Protein AF-A0A2W7QWC0-F1 (afdb_monomer_lite)

Secondary structure (DSSP, 8-state):
----------PPPPHHHHHHHTSHHHHHHS-HHHHHHHHHHHHHHHHHHHHHHHHHHTT-S----SS-HHHHHHHHHHHHHHHHHHHHHHHHHHHHHHT--------------

Foldseek 3Di:
DDDPPPDPPPDLDDLVRLLVCLDPVNLVPDDLVRLVVSLVSLVVQLVVLVVVLVCVVVVVDPPPPDPCNVVSVVSNVSSVVSNVSSVVSNVVVVVVVVPPPPPDPDDDDDDDD

Radius of gyration: 23.41 Å; chains: 1; bounding box: 85×24×66 Å

Sequence (113 aa):
MEHGKTRPANPAPTVSALLHAAQGANLRIATLAELQQLAQMLEVSCEAARVAALRNVMGLGPWRQGAGSADQNCGFARLFSALRRTRAELKRRAVRVSAAPDRGMQRSLSQRI

Structure (mmCIF, N/CA/C/O backbone):
data_AF-A0A2W7QWC0-F1
#
_entry.id   AF-A0A2W7QWC0-F1
#
loop_
_atom_site.group_PDB
_atom_site.id
_atom_site.type_symbol
_atom_site.label_atom_id
_atom_site.label_alt_id
_atom_site.label_comp_id
_atom_site.label_asym_id
_atom_site.label_entity_id
_atom_site.label_seq_id
_atom_site.pdbx_PDB_ins_code
_atom_site.Cartn_x
_atom_site.Cartn_y
_atom_site.Cartn_z
_atom_site.occupancy
_atom_site.B_iso_or_equiv
_atom_site.auth_seq_id
_atom_site.auth_comp_id
_atom_site.auth_asym_id
_atom_site.auth_atom_id
_atom_site.pdbx_PDB_model_num
ATOM 1 N N . MET A 1 1 ? 38.990 11.535 22.363 1.00 53.22 1 MET A N 1
ATOM 2 C CA . MET A 1 1 ? 38.488 11.562 20.974 1.00 53.22 1 MET A CA 1
ATOM 3 C C . MET A 1 1 ? 37.137 10.872 20.984 1.00 53.22 1 MET A C 1
ATOM 5 O O . MET A 1 1 ? 37.040 9.736 21.435 1.00 53.22 1 MET A O 1
ATOM 9 N N . GLU A 1 2 ? 36.100 11.634 20.667 1.00 48.06 2 GLU A N 1
ATOM 10 C CA . GLU A 1 2 ? 34.690 11.308 20.889 1.00 48.06 2 GLU A CA 1
ATOM 11 C C . GLU A 1 2 ? 34.242 10.157 19.974 1.00 48.06 2 GLU A C 1
ATOM 13 O O . GLU A 1 2 ? 34.387 10.234 18.754 1.00 48.06 2 GLU A O 1
ATOM 18 N N . HIS A 1 3 ? 33.684 9.087 20.548 1.00 50.12 3 HIS A N 1
ATOM 19 C CA . HIS A 1 3 ? 33.041 8.021 19.781 1.00 50.12 3 HIS A CA 1
ATOM 20 C C . HIS A 1 3 ? 31.668 8.513 19.310 1.00 50.12 3 HIS A C 1
ATOM 22 O O . HIS A 1 3 ? 30.679 8.450 20.042 1.00 50.12 3 HIS A O 1
ATOM 28 N N . GLY A 1 4 ? 31.620 9.016 18.075 1.00 48.09 4 GLY A N 1
ATOM 29 C CA . GLY A 1 4 ? 30.388 9.354 17.370 1.00 48.09 4 GLY A CA 1
ATOM 30 C C . GLY A 1 4 ? 29.496 8.122 17.225 1.00 48.09 4 GLY A C 1
ATOM 31 O O . GLY A 1 4 ? 29.709 7.272 16.366 1.00 48.09 4 GLY A O 1
ATOM 32 N N . LYS A 1 5 ? 28.495 8.028 18.098 1.00 47.06 5 LYS A N 1
ATOM 33 C CA . LYS A 1 5 ? 27.458 6.996 18.115 1.00 47.06 5 LYS A CA 1
ATOM 34 C C . LYS A 1 5 ? 26.584 7.173 16.867 1.00 47.06 5 LYS A C 1
ATOM 36 O O . LYS A 1 5 ? 25.628 7.947 16.869 1.00 47.06 5 LYS A O 1
ATOM 41 N N . THR A 1 6 ? 26.919 6.487 15.777 1.00 50.59 6 THR A N 1
ATOM 42 C CA . THR A 1 6 ? 26.064 6.399 14.590 1.00 50.59 6 THR A CA 1
ATOM 43 C C . THR A 1 6 ? 24.794 5.641 14.968 1.00 50.59 6 THR A C 1
ATOM 45 O O . THR A 1 6 ? 24.763 4.420 15.094 1.00 50.59 6 THR A O 1
ATOM 48 N N . ARG A 1 7 ? 23.722 6.398 15.216 1.00 52.75 7 ARG A N 1
ATOM 49 C CA . ARG A 1 7 ? 22.357 5.886 15.353 1.00 52.75 7 ARG A CA 1
ATOM 50 C C . ARG A 1 7 ? 22.058 5.026 14.115 1.00 52.75 7 ARG A C 1
ATOM 52 O O . ARG A 1 7 ? 22.153 5.566 13.012 1.00 52.75 7 ARG A O 1
ATOM 59 N N . PRO A 1 8 ? 21.717 3.731 14.247 1.00 47.06 8 PRO A N 1
ATOM 60 C CA . PRO A 1 8 ? 21.352 2.935 13.087 1.00 47.06 8 PRO A CA 1
ATOM 61 C C . PRO A 1 8 ? 20.118 3.580 12.453 1.00 47.06 8 PRO A C 1
ATOM 63 O O . PRO A 1 8 ? 19.056 3.673 13.075 1.00 47.06 8 PRO A O 1
ATOM 66 N N . ALA A 1 9 ? 20.288 4.103 11.238 1.00 52.44 9 ALA A N 1
ATOM 67 C CA . ALA A 1 9 ? 19.182 4.515 10.398 1.00 52.44 9 ALA A CA 1
ATOM 68 C C . ALA A 1 9 ? 18.335 3.264 10.179 1.00 52.44 9 ALA A C 1
ATOM 70 O O . ALA A 1 9 ? 18.794 2.305 9.563 1.00 52.44 9 ALA A O 1
ATOM 71 N N . ASN A 1 10 ? 17.148 3.239 10.780 1.00 51.59 10 ASN A N 1
ATOM 72 C CA . ASN A 1 10 ? 16.224 2.127 10.646 1.00 51.59 10 ASN A CA 1
ATOM 73 C C . ASN A 1 10 ? 15.973 1.940 9.136 1.00 51.59 10 ASN A C 1
ATOM 75 O O . ASN A 1 10 ? 15.477 2.885 8.511 1.00 51.59 10 ASN A O 1
ATOM 79 N N . PRO A 1 11 ? 16.405 0.827 8.514 1.00 58.50 11 PRO A N 1
ATOM 80 C CA . PRO A 1 11 ? 16.336 0.699 7.068 1.00 58.50 11 PRO A CA 1
ATOM 81 C C . PRO A 1 11 ? 14.870 0.749 6.646 1.00 58.50 11 PRO A C 1
ATOM 83 O O . PRO A 1 11 ? 14.020 0.084 7.243 1.00 58.50 11 PRO A O 1
ATOM 86 N N . ALA A 1 12 ? 14.569 1.563 5.632 1.00 62.81 12 ALA A N 1
ATOM 87 C CA . ALA A 1 12 ? 13.227 1.622 5.072 1.00 62.81 12 ALA A CA 1
ATOM 88 C C . ALA A 1 12 ? 12.775 0.195 4.696 1.00 62.81 12 ALA A C 1
ATOM 90 O O . ALA A 1 12 ? 13.566 -0.563 4.120 1.00 62.81 12 ALA A O 1
ATOM 91 N N . PRO A 1 13 ? 11.541 -0.209 5.042 1.00 71.19 13 PRO A N 1
ATOM 92 C CA . PRO A 1 13 ? 11.088 -1.575 4.827 1.00 71.19 13 PRO A CA 1
ATOM 93 C C . PRO A 1 13 ? 11.108 -1.928 3.340 1.00 71.19 13 PRO A C 1
ATOM 95 O O . PRO A 1 13 ? 10.697 -1.145 2.483 1.00 71.19 13 PRO A O 1
ATOM 98 N N . THR A 1 14 ? 11.579 -3.134 3.030 1.00 84.38 14 THR A N 1
ATOM 99 C CA . THR A 1 14 ? 11.641 -3.623 1.650 1.00 84.38 14 THR A CA 1
ATOM 100 C C . THR A 1 14 ? 10.236 -3.822 1.072 1.00 84.38 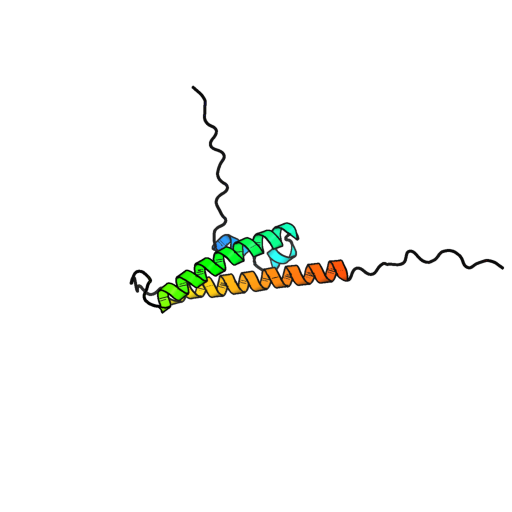14 THR A C 1
ATOM 102 O O . THR A 1 14 ? 9.281 -4.104 1.798 1.00 84.38 14 THR A O 1
ATOM 105 N N . VAL A 1 15 ? 10.098 -3.756 -0.259 1.00 82.44 15 VAL A N 1
ATOM 106 C CA . VAL A 1 15 ? 8.822 -4.028 -0.955 1.00 82.44 15 VAL A CA 1
ATOM 107 C C . VAL A 1 15 ? 8.238 -5.389 -0.555 1.00 82.44 15 VAL A C 1
ATOM 109 O O . VAL A 1 15 ? 7.034 -5.506 -0.340 1.00 82.44 15 VAL A O 1
ATOM 112 N N . SER A 1 16 ? 9.085 -6.408 -0.385 1.00 84.25 16 SER A N 1
ATOM 113 C CA . SER A 1 16 ? 8.660 -7.732 0.086 1.00 84.25 16 SER A CA 1
ATOM 114 C C . SER A 1 16 ? 8.039 -7.675 1.488 1.00 84.25 16 SER A C 1
ATOM 116 O O . SER A 1 16 ? 6.954 -8.220 1.705 1.00 84.25 16 SER A O 1
ATOM 118 N N . ALA A 1 17 ? 8.662 -6.941 2.418 1.00 85.44 17 ALA A N 1
ATOM 119 C CA . ALA A 1 17 ? 8.139 -6.752 3.769 1.00 85.44 17 ALA A CA 1
ATOM 120 C C . ALA A 1 17 ? 6.789 -6.014 3.768 1.00 85.44 17 ALA A C 1
ATOM 122 O O . ALA A 1 17 ? 5.867 -6.419 4.476 1.00 85.44 17 ALA A O 1
ATOM 123 N N . LEU A 1 18 ? 6.629 -4.992 2.920 1.00 86.12 18 LEU A N 1
ATOM 124 C CA . LEU A 1 18 ? 5.362 -4.266 2.765 1.00 86.12 18 LEU A CA 1
ATOM 125 C C . LEU A 1 18 ? 4.244 -5.166 2.220 1.00 86.12 18 LEU A C 1
ATOM 127 O O . LEU A 1 18 ? 3.121 -5.149 2.727 1.00 86.12 18 LEU A O 1
ATOM 131 N N . LEU A 1 19 ? 4.545 -5.989 1.211 1.00 89.69 19 LEU A N 1
ATOM 132 C CA . LEU A 1 19 ? 3.584 -6.942 0.651 1.00 89.69 19 LEU A CA 1
ATOM 133 C C . LEU A 1 19 ? 3.188 -8.023 1.664 1.00 89.69 19 LEU A C 1
ATOM 135 O O . LEU A 1 19 ? 2.021 -8.420 1.698 1.00 89.69 19 LEU A O 1
ATOM 139 N N . HIS A 1 20 ? 4.133 -8.482 2.488 1.00 89.06 20 HIS A N 1
ATOM 140 C CA . HIS A 1 20 ? 3.872 -9.426 3.572 1.00 89.06 20 HIS A CA 1
ATOM 141 C C . HIS A 1 20 ? 2.990 -8.803 4.666 1.00 89.06 20 HIS A C 1
ATOM 143 O O . HIS A 1 20 ? 1.985 -9.394 5.065 1.00 89.06 20 HIS A O 1
ATOM 149 N N . ALA A 1 21 ? 3.291 -7.576 5.098 1.00 86.69 21 ALA A N 1
ATOM 150 C CA . ALA A 1 21 ? 2.476 -6.841 6.069 1.00 86.69 21 ALA A CA 1
ATOM 151 C C . ALA A 1 21 ? 1.040 -6.591 5.563 1.00 86.69 21 ALA A C 1
ATOM 153 O O . ALA A 1 21 ? 0.090 -6.612 6.342 1.00 86.69 21 ALA A O 1
ATOM 154 N N . ALA A 1 22 ? 0.858 -6.440 4.248 1.00 87.69 22 ALA A N 1
ATOM 155 C CA . ALA A 1 22 ? -0.445 -6.251 3.607 1.00 87.69 22 ALA A CA 1
ATOM 156 C C . ALA A 1 22 ? -1.232 -7.551 3.329 1.00 87.69 22 ALA A C 1
ATOM 158 O O . ALA A 1 22 ? -2.213 -7.544 2.568 1.00 87.69 22 ALA A O 1
ATOM 159 N N . GLN A 1 23 ? -0.809 -8.685 3.894 1.00 90.69 23 GLN A N 1
ATOM 160 C CA . GLN A 1 23 ? -1.578 -9.929 3.856 1.00 90.69 23 GLN A CA 1
ATOM 161 C C . GLN A 1 23 ? -2.773 -9.872 4.815 1.00 90.69 23 GLN A C 1
ATOM 163 O O . GLN A 1 23 ? -2.713 -9.273 5.884 1.00 90.69 23 GLN A O 1
ATOM 168 N N . GLY A 1 24 ? -3.871 -10.540 4.448 1.00 82.31 24 GLY A N 1
ATOM 169 C CA . GLY A 1 24 ? -5.147 -10.428 5.164 1.00 82.31 24 GLY A CA 1
ATOM 170 C C . GLY A 1 24 ? -5.097 -10.807 6.649 1.00 82.31 24 GLY A C 1
ATOM 171 O O . GLY A 1 24 ? -5.811 -10.196 7.437 1.00 82.31 24 GLY A O 1
ATOM 172 N N . ALA A 1 25 ? -4.261 -11.771 7.046 1.00 83.19 25 ALA A N 1
ATOM 173 C CA . ALA A 1 25 ? -4.083 -12.134 8.455 1.00 83.19 25 ALA A CA 1
ATOM 174 C C . ALA A 1 25 ? -3.378 -11.016 9.246 1.00 83.19 25 ALA A C 1
ATOM 176 O O . ALA A 1 25 ? -3.873 -10.596 10.288 1.00 83.19 25 ALA A O 1
ATOM 177 N N . ASN A 1 26 ? -2.293 -10.468 8.691 1.00 83.62 26 ASN A N 1
ATOM 178 C CA . ASN A 1 26 ? -1.503 -9.399 9.307 1.00 83.62 26 ASN A CA 1
ATOM 179 C C . ASN A 1 26 ? -2.307 -8.094 9.428 1.00 83.62 26 ASN A C 1
ATOM 181 O O . ASN A 1 26 ? -2.293 -7.444 10.470 1.00 83.62 26 ASN A O 1
ATOM 185 N N . LEU A 1 27 ? -3.107 -7.761 8.410 1.00 87.44 27 LEU A N 1
ATOM 186 C CA . LEU A 1 27 ? -3.985 -6.585 8.429 1.00 87.44 27 LEU A CA 1
ATOM 187 C C . LEU A 1 27 ? -5.049 -6.635 9.538 1.00 87.44 27 LEU A C 1
ATOM 189 O O . LEU A 1 27 ? -5.483 -5.591 10.020 1.00 87.44 27 LEU A O 1
ATOM 193 N N . ARG A 1 28 ? -5.490 -7.830 9.950 1.00 84.75 28 ARG A N 1
ATOM 194 C CA . ARG A 1 28 ? -6.515 -7.991 10.997 1.00 84.75 28 ARG A CA 1
ATOM 195 C C . ARG A 1 28 ? -5.965 -7.778 12.404 1.00 84.75 28 ARG A C 1
ATOM 197 O O . ARG A 1 28 ? -6.715 -7.315 13.255 1.00 84.75 28 ARG A O 1
ATOM 204 N N . ILE A 1 29 ? -4.693 -8.102 12.636 1.00 87.62 29 ILE A N 1
ATOM 205 C CA . ILE A 1 29 ? -4.039 -7.963 13.948 1.00 87.62 29 ILE A CA 1
ATOM 206 C C . ILE A 1 29 ? -3.307 -6.629 14.114 1.00 87.62 29 ILE A C 1
ATOM 208 O O . ILE A 1 29 ? -3.127 -6.184 15.242 1.00 87.62 29 ILE A O 1
ATOM 212 N N . ALA A 1 30 ? -2.930 -5.972 13.012 1.00 87.56 30 ALA A N 1
ATOM 213 C CA . ALA A 1 30 ? -2.280 -4.665 13.044 1.00 87.56 30 ALA A CA 1
ATOM 214 C C . ALA A 1 30 ? -3.151 -3.621 13.757 1.00 87.56 30 ALA A C 1
ATOM 216 O O . ALA A 1 30 ? -4.379 -3.668 13.685 1.00 87.56 30 ALA A O 1
ATOM 217 N N . THR A 1 31 ? -2.543 -2.647 14.416 1.00 90.44 31 THR A N 1
ATOM 218 C CA . THR A 1 31 ? -3.207 -1.485 15.013 1.00 90.44 31 THR A CA 1
ATOM 219 C C . THR A 1 31 ? -3.632 -0.473 13.941 1.00 90.44 31 THR A C 1
ATOM 221 O O . THR A 1 31 ? -3.225 -0.547 12.782 1.00 90.44 31 THR A O 1
ATOM 224 N N . LEU A 1 32 ? -4.476 0.501 14.305 1.00 89.56 32 LEU A N 1
ATOM 225 C CA . LEU A 1 32 ? -4.893 1.551 13.366 1.00 89.56 32 LEU A CA 1
ATOM 226 C C . LEU A 1 32 ? -3.698 2.387 12.873 1.00 89.56 32 LEU A C 1
ATOM 228 O O . LEU A 1 32 ? -3.606 2.662 11.678 1.00 89.56 32 LEU A O 1
ATOM 232 N N . ALA A 1 33 ? -2.78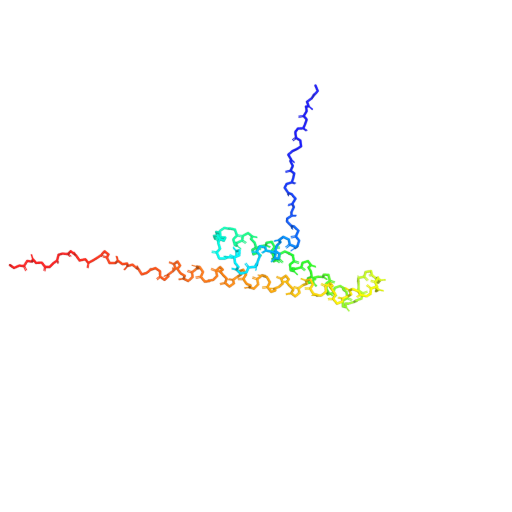4 2.746 13.779 1.00 87.88 33 ALA A N 1
ATOM 233 C CA . ALA A 1 33 ? -1.580 3.508 13.454 1.00 87.88 33 ALA A CA 1
ATOM 234 C C . ALA A 1 33 ? -0.659 2.725 12.503 1.00 87.88 33 ALA A C 1
ATOM 236 O O . ALA A 1 33 ? -0.204 3.267 11.497 1.00 87.88 33 ALA A O 1
ATOM 237 N N . GLU A 1 34 ? -0.467 1.425 12.752 1.00 89.94 34 GLU A N 1
ATOM 238 C CA . GLU A 1 34 ? 0.311 0.546 11.867 1.00 89.94 34 GLU A CA 1
ATOM 239 C C . GLU A 1 34 ? -0.314 0.439 10.473 1.00 89.94 34 GLU A C 1
ATOM 241 O O . GLU A 1 34 ? 0.397 0.486 9.471 1.00 89.94 34 GLU A O 1
ATOM 246 N N . LEU A 1 35 ? -1.645 0.349 10.380 1.00 89.81 35 LEU A N 1
ATOM 247 C CA . LEU A 1 35 ? -2.343 0.328 9.094 1.00 89.81 35 LEU A CA 1
ATOM 248 C C . LEU A 1 35 ? -2.214 1.652 8.328 1.00 89.81 35 LEU A C 1
ATOM 250 O O . LEU A 1 35 ? -2.068 1.628 7.105 1.00 89.81 35 LEU A O 1
ATOM 254 N N . GLN A 1 36 ? -2.260 2.797 9.017 1.00 91.69 36 GLN A N 1
ATOM 255 C CA . GLN A 1 36 ? -2.057 4.115 8.405 1.00 91.69 36 GLN A CA 1
ATOM 256 C C . GLN A 1 36 ? -0.627 4.268 7.880 1.00 91.69 36 GLN A C 1
ATOM 258 O O . GLN A 1 36 ? -0.433 4.663 6.731 1.00 91.69 36 GLN A O 1
ATOM 263 N N . GLN A 1 37 ? 0.366 3.885 8.684 1.00 91.81 37 GLN A N 1
ATOM 264 C CA . GLN A 1 37 ? 1.767 3.903 8.275 1.00 91.81 37 GLN A CA 1
ATOM 265 C C . GLN A 1 37 ? 2.013 2.948 7.097 1.00 91.81 37 GLN A C 1
ATOM 267 O O . GLN A 1 37 ? 2.657 3.320 6.116 1.00 91.81 37 GLN A O 1
ATOM 272 N N . LEU A 1 38 ? 1.453 1.735 7.143 1.00 91.19 38 LEU A N 1
ATOM 273 C CA . LEU A 1 38 ? 1.540 0.764 6.052 1.00 91.19 38 LEU A CA 1
ATOM 274 C C . LEU A 1 38 ? 0.905 1.296 4.762 1.00 91.19 38 LEU A C 1
ATOM 276 O O . LEU A 1 38 ? 1.469 1.104 3.686 1.00 91.19 38 LEU A O 1
ATOM 280 N N . ALA A 1 39 ? -0.239 1.981 4.850 1.00 92.31 39 ALA A N 1
ATOM 281 C CA . ALA A 1 39 ? -0.878 2.602 3.693 1.00 92.31 39 ALA A CA 1
ATOM 282 C C . ALA A 1 39 ? 0.017 3.678 3.059 1.00 92.31 39 ALA A C 1
ATOM 284 O O . ALA A 1 39 ? 0.227 3.631 1.849 1.00 92.31 39 ALA A O 1
ATOM 285 N N . GLN A 1 40 ? 0.611 4.571 3.858 1.00 92.12 40 GLN A N 1
ATOM 286 C CA . GLN A 1 40 ? 1.527 5.605 3.355 1.00 92.12 40 GLN A CA 1
ATOM 287 C C . GLN A 1 40 ? 2.755 4.997 2.661 1.00 92.12 40 GLN A C 1
ATOM 289 O O . GLN A 1 40 ? 3.118 5.401 1.557 1.00 92.12 40 GLN A O 1
ATOM 294 N N . MET A 1 41 ? 3.374 3.974 3.260 1.00 90.19 41 MET A N 1
ATOM 295 C CA . MET A 1 41 ? 4.535 3.303 2.658 1.00 90.19 41 MET A CA 1
ATOM 296 C C . MET A 1 41 ? 4.179 2.579 1.351 1.00 90.19 41 MET A C 1
ATOM 298 O O . MET A 1 41 ? 4.955 2.597 0.390 1.00 90.19 41 MET A O 1
ATOM 302 N N . LEU A 1 42 ? 2.994 1.961 1.288 1.00 90.62 42 LEU A N 1
ATOM 303 C CA . LEU A 1 42 ? 2.483 1.332 0.070 1.00 90.62 42 LEU A CA 1
ATOM 304 C C . LEU A 1 42 ? 2.144 2.359 -1.016 1.00 90.62 42 LEU A C 1
ATOM 306 O O . LEU A 1 42 ? 2.357 2.058 -2.186 1.00 90.62 42 LEU A O 1
ATOM 310 N N . GLU A 1 43 ? 1.657 3.551 -0.665 1.00 92.06 43 GLU A N 1
ATOM 311 C CA . GLU A 1 43 ? 1.389 4.644 -1.613 1.00 92.06 43 GLU A CA 1
ATOM 312 C C . GLU A 1 43 ? 2.670 5.139 -2.279 1.00 92.06 43 GLU A C 1
ATOM 314 O O . GLU A 1 43 ? 2.746 5.157 -3.508 1.00 92.06 43 GLU A O 1
ATOM 319 N N . VAL A 1 44 ? 3.703 5.442 -1.487 1.00 88.44 44 V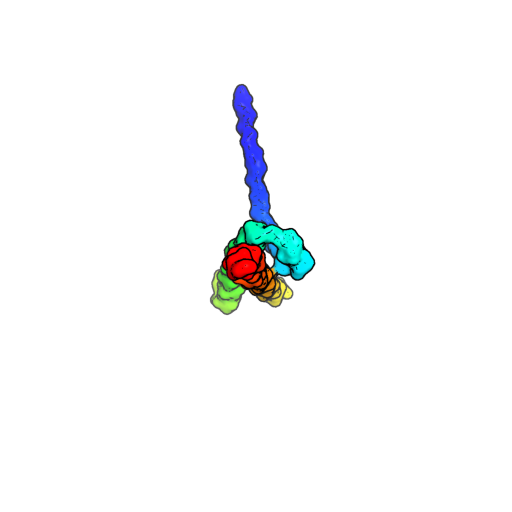AL A N 1
ATOM 320 C CA . VAL A 1 44 ? 5.017 5.856 -2.007 1.00 88.44 44 VAL A CA 1
ATOM 321 C C . VAL A 1 44 ? 5.603 4.776 -2.920 1.00 88.44 44 VAL A C 1
ATOM 323 O O . VAL A 1 44 ? 6.062 5.065 -4.025 1.00 88.44 44 VAL A O 1
ATOM 326 N N . SER A 1 45 ? 5.532 3.511 -2.493 1.00 87.19 45 SER A N 1
ATOM 327 C CA . SER A 1 45 ? 6.039 2.380 -3.280 1.00 87.19 45 SER A CA 1
ATOM 328 C C . SER A 1 45 ? 5.243 2.162 -4.571 1.00 87.19 45 SER A C 1
ATOM 330 O O . SER A 1 45 ? 5.828 1.867 -5.613 1.00 87.19 45 SER A O 1
ATOM 332 N N . CYS A 1 46 ? 3.914 2.319 -4.527 1.00 89.12 46 CYS A N 1
ATOM 333 C CA . CYS A 1 46 ? 3.053 2.248 -5.708 1.00 89.12 46 CYS A CA 1
ATOM 334 C C . CYS A 1 46 ? 3.396 3.342 -6.713 1.00 89.12 46 CYS A C 1
ATOM 336 O O . CYS A 1 46 ? 3.467 3.051 -7.902 1.00 89.12 46 CYS A O 1
ATOM 338 N N . GLU A 1 47 ? 3.604 4.578 -6.257 1.00 87.62 47 GLU A N 1
ATOM 339 C CA . GLU A 1 47 ? 3.920 5.697 -7.142 1.00 87.62 47 GLU A CA 1
ATOM 340 C C . GLU A 1 47 ? 5.277 5.496 -7.822 1.00 87.62 47 GLU A C 1
ATOM 342 O O . GLU A 1 47 ? 5.380 5.614 -9.042 1.00 87.62 47 GLU A O 1
ATOM 347 N N . ALA A 1 48 ? 6.296 5.076 -7.066 1.00 84.75 48 ALA A N 1
ATOM 348 C CA . ALA A 1 48 ? 7.604 4.742 -7.626 1.00 84.75 48 ALA A CA 1
ATOM 349 C C . ALA A 1 48 ? 7.509 3.621 -8.679 1.00 84.75 48 ALA A C 1
ATOM 351 O O . ALA A 1 48 ? 8.065 3.741 -9.773 1.00 84.75 48 ALA A O 1
ATOM 352 N N . ALA A 1 49 ? 6.753 2.557 -8.385 1.00 85.25 49 ALA A N 1
ATOM 353 C CA . ALA A 1 49 ? 6.530 1.457 -9.320 1.00 85.25 49 ALA A CA 1
ATOM 354 C C . ALA A 1 49 ? 5.711 1.887 -10.552 1.00 85.25 49 ALA A C 1
ATOM 356 O O . ALA A 1 49 ? 5.999 1.439 -11.661 1.00 85.25 49 ALA A O 1
ATOM 357 N N . ARG A 1 50 ? 4.736 2.792 -10.390 1.00 84.81 50 ARG A N 1
ATOM 358 C CA . ARG A 1 50 ? 3.952 3.373 -11.491 1.00 84.81 50 ARG A CA 1
ATOM 359 C C . ARG A 1 50 ? 4.840 4.175 -12.431 1.00 84.81 50 ARG A C 1
ATOM 361 O O . ARG A 1 50 ? 4.787 3.968 -13.639 1.00 84.81 50 ARG A O 1
ATOM 368 N N . VAL A 1 51 ? 5.667 5.067 -11.887 1.00 84.69 51 VAL A N 1
ATOM 369 C CA . VAL A 1 51 ? 6.608 5.877 -12.672 1.00 84.69 51 VAL A CA 1
ATOM 370 C C . VAL A 1 51 ? 7.593 4.978 -13.417 1.00 84.69 51 VAL A C 1
ATOM 372 O O . VAL A 1 51 ? 7.823 5.191 -14.604 1.00 84.69 51 VAL A O 1
ATOM 375 N N . ALA A 1 52 ? 8.133 3.944 -12.766 1.00 80.44 52 ALA A N 1
ATOM 376 C CA . ALA A 1 52 ? 9.015 2.976 -13.418 1.00 80.44 52 ALA A CA 1
ATOM 377 C C . ALA A 1 52 ? 8.313 2.235 -14.571 1.00 80.44 52 ALA A C 1
ATOM 379 O O . ALA A 1 52 ? 8.853 2.169 -15.676 1.00 80.44 52 ALA A O 1
ATOM 380 N N . ALA A 1 53 ? 7.085 1.752 -14.351 1.00 78.88 53 ALA A N 1
ATOM 381 C CA . ALA A 1 53 ? 6.289 1.090 -15.383 1.00 78.88 53 ALA A CA 1
ATOM 382 C C . ALA A 1 53 ? 6.001 2.023 -16.572 1.00 78.88 53 ALA A C 1
ATOM 384 O O . ALA A 1 53 ? 6.200 1.636 -17.721 1.00 78.88 53 ALA A O 1
ATOM 385 N N . LEU A 1 54 ? 5.613 3.277 -16.313 1.00 81.69 54 LEU A N 1
ATOM 386 C CA . LEU A 1 54 ? 5.372 4.276 -17.359 1.00 81.69 54 LEU A CA 1
ATOM 387 C C . LEU A 1 54 ? 6.644 4.608 -18.147 1.00 81.69 54 LEU A C 1
ATOM 389 O O . LEU A 1 54 ? 6.598 4.688 -19.372 1.00 81.69 54 LEU A O 1
ATOM 393 N N . ARG A 1 55 ? 7.793 4.758 -17.476 1.00 77.88 55 ARG A N 1
ATOM 394 C CA . ARG A 1 55 ? 9.085 4.988 -18.147 1.00 77.88 55 ARG A CA 1
ATOM 395 C C . ARG A 1 55 ? 9.464 3.827 -19.062 1.00 77.88 55 ARG A C 1
ATOM 397 O O . ARG A 1 55 ? 9.977 4.073 -20.150 1.00 77.88 55 ARG A O 1
ATOM 404 N N . ASN A 1 56 ? 9.175 2.593 -18.650 1.00 74.25 56 ASN A N 1
ATOM 405 C CA . ASN A 1 56 ? 9.395 1.405 -19.472 1.00 74.25 56 ASN A CA 1
ATOM 406 C C . ASN A 1 56 ? 8.468 1.384 -20.698 1.00 74.25 56 ASN A C 1
ATOM 408 O O . ASN A 1 56 ? 8.942 1.137 -21.803 1.00 74.25 56 ASN A O 1
ATOM 412 N N . VAL A 1 57 ? 7.177 1.698 -20.529 1.00 75.56 57 VAL A N 1
ATOM 413 C CA . VAL A 1 57 ? 6.203 1.764 -21.638 1.00 75.56 57 VAL A CA 1
ATOM 414 C C . VAL A 1 57 ? 6.561 2.859 -22.645 1.00 75.56 57 VAL A C 1
ATOM 416 O O . VAL A 1 57 ? 6.467 2.638 -23.847 1.00 75.56 57 VAL A O 1
ATOM 419 N N . MET A 1 58 ? 7.018 4.022 -22.175 1.00 81.12 58 MET A N 1
ATOM 420 C CA . MET A 1 58 ? 7.442 5.130 -23.040 1.00 81.12 58 MET A CA 1
ATOM 421 C C . MET A 1 58 ? 8.821 4.911 -23.688 1.00 81.12 58 MET A C 1
ATOM 423 O O . MET A 1 58 ? 9.301 5.790 -24.397 1.00 81.12 58 MET A O 1
ATOM 427 N N . GLY A 1 59 ? 9.497 3.785 -23.428 1.00 67.94 59 GLY A N 1
ATOM 428 C CA . GLY A 1 59 ? 10.842 3.518 -23.952 1.00 67.94 59 GLY A CA 1
ATOM 429 C C . GLY A 1 59 ? 11.934 4.445 -23.397 1.00 67.94 59 GLY A C 1
ATOM 430 O O . GLY A 1 59 ? 13.038 4.468 -23.933 1.00 67.94 59 GLY A O 1
ATOM 431 N N . LEU A 1 60 ? 11.638 5.188 -22.322 1.00 65.88 60 LEU A N 1
ATOM 432 C CA . LEU A 1 60 ? 12.534 6.133 -21.635 1.00 65.88 60 LEU A CA 1
ATOM 433 C C . LEU A 1 60 ? 13.319 5.476 -20.482 1.00 65.88 60 LEU A C 1
ATOM 435 O O . LEU A 1 60 ? 14.027 6.151 -19.727 1.00 65.88 60 LEU A O 1
ATOM 439 N N . GLY A 1 61 ? 13.141 4.169 -20.286 1.00 61.62 61 GLY A N 1
ATOM 440 C CA . GLY A 1 61 ? 13.934 3.351 -19.374 1.00 61.62 61 GLY A CA 1
ATOM 441 C C . GLY A 1 61 ? 15.199 2.822 -20.061 1.00 61.62 61 GLY A C 1
ATOM 442 O O . GLY A 1 61 ? 15.205 2.662 -21.282 1.00 61.62 61 GLY A O 1
ATOM 443 N N . PRO A 1 62 ? 16.280 2.529 -19.315 1.00 55.88 62 PRO A N 1
ATOM 444 C CA . PRO A 1 62 ? 17.439 1.857 -19.889 1.00 55.88 62 PRO A CA 1
ATOM 445 C C . PRO A 1 62 ? 16.978 0.535 -20.513 1.00 55.88 62 PRO A C 1
ATOM 447 O O . PRO A 1 62 ? 16.464 -0.339 -19.816 1.00 55.88 62 PRO A O 1
ATOM 450 N N . TRP A 1 63 ? 17.139 0.408 -21.832 1.00 52.00 63 TRP A N 1
ATOM 451 C CA . TRP A 1 63 ? 16.824 -0.787 -22.613 1.00 52.00 63 TRP A CA 1
ATOM 452 C C . TRP A 1 63 ? 17.724 -1.957 -22.181 1.00 52.00 63 TRP A C 1
ATOM 454 O O . TRP A 1 63 ? 18.676 -2.327 -22.859 1.00 52.00 63 TRP A O 1
ATOM 464 N N . ARG A 1 64 ? 17.439 -2.571 -21.033 1.00 52.28 64 ARG A N 1
ATOM 465 C CA . ARG A 1 64 ? 17.848 -3.945 -20.735 1.00 52.28 64 ARG A CA 1
ATOM 466 C C . ARG A 1 64 ? 16.599 -4.807 -20.781 1.00 52.28 64 ARG A C 1
ATOM 468 O O . ARG A 1 64 ? 16.049 -5.211 -19.761 1.00 52.28 64 ARG A O 1
ATOM 475 N N . GLN A 1 65 ? 16.138 -5.057 -22.004 1.00 53.66 65 GLN A N 1
ATOM 476 C CA . GLN A 1 65 ? 15.237 -6.166 -22.275 1.00 53.66 65 GLN A CA 1
ATOM 477 C C . GLN A 1 65 ? 16.001 -7.471 -22.037 1.00 53.66 65 GLN A C 1
ATOM 479 O O . GLN A 1 65 ? 16.694 -7.977 -22.911 1.00 53.66 65 GLN A O 1
ATOM 484 N N . GLY A 1 66 ? 15.892 -8.001 -20.825 1.00 44.12 66 GLY A N 1
ATOM 485 C CA . GLY A 1 66 ? 16.171 -9.399 -20.533 1.00 44.12 66 GLY A CA 1
ATOM 486 C C . GLY A 1 66 ? 14.973 -9.950 -19.783 1.00 44.12 66 GLY A C 1
ATOM 487 O O . GLY A 1 66 ? 14.840 -9.632 -18.612 1.00 44.12 66 GLY A O 1
ATOM 488 N N . ALA A 1 67 ? 14.082 -10.667 -20.481 1.00 40.31 67 ALA A N 1
ATOM 489 C CA . ALA A 1 67 ? 13.028 -11.586 -20.005 1.00 40.31 67 ALA A CA 1
ATOM 490 C C . ALA A 1 67 ? 12.143 -11.231 -18.771 1.00 40.31 67 ALA A C 1
ATOM 492 O O . ALA A 1 67 ? 11.272 -12.015 -18.415 1.00 40.31 67 ALA A O 1
ATOM 493 N N . GLY A 1 68 ? 12.288 -10.062 -18.139 1.00 47.00 68 GLY A N 1
ATOM 494 C CA . GLY A 1 68 ? 11.697 -9.710 -16.839 1.00 47.00 68 GLY A CA 1
ATOM 495 C C . GLY A 1 68 ? 10.803 -8.466 -16.857 1.00 47.00 68 GLY A C 1
ATOM 496 O O . GLY A 1 68 ? 10.455 -7.941 -15.802 1.00 47.00 68 GLY A O 1
ATOM 497 N N . SER A 1 69 ? 10.422 -7.964 -18.038 1.00 47.81 69 SER A N 1
ATOM 498 C CA . SER A 1 69 ? 9.506 -6.813 -18.169 1.00 47.81 69 SER A CA 1
ATOM 499 C C . SER A 1 69 ? 8.111 -7.116 -17.594 1.00 47.81 69 SER A C 1
ATOM 501 O O . SER A 1 69 ? 7.504 -6.273 -16.931 1.00 47.81 69 SER A O 1
ATOM 503 N N . ALA A 1 70 ? 7.639 -8.361 -17.741 1.00 46.84 70 ALA A N 1
ATOM 504 C CA . ALA A 1 70 ? 6.414 -8.822 -17.089 1.00 46.84 70 ALA A CA 1
ATOM 505 C C . ALA A 1 70 ? 6.539 -8.814 -15.552 1.00 46.84 70 ALA A C 1
ATOM 507 O O . ALA A 1 70 ? 5.600 -8.419 -14.866 1.00 46.84 70 ALA A O 1
ATOM 508 N N . ASP A 1 71 ? 7.709 -9.163 -15.010 1.00 49.50 71 ASP A N 1
ATOM 509 C CA . ASP A 1 71 ? 7.946 -9.270 -13.564 1.00 49.50 71 ASP A CA 1
ATOM 510 C C . ASP A 1 71 ? 7.986 -7.892 -12.870 1.00 49.50 71 ASP A C 1
ATOM 512 O O . ASP A 1 71 ? 7.475 -7.704 -11.763 1.00 49.50 71 ASP A O 1
ATOM 516 N N . GLN A 1 72 ? 8.485 -6.863 -13.563 1.00 50.88 72 GLN A N 1
ATOM 517 C CA . GLN A 1 72 ? 8.456 -5.484 -13.056 1.00 50.88 72 GLN A CA 1
ATOM 518 C C . GLN A 1 72 ? 7.029 -4.914 -12.988 1.00 50.88 72 GLN A C 1
ATOM 520 O O . GLN A 1 72 ? 6.666 -4.260 -12.006 1.00 50.88 72 GLN A O 1
ATOM 525 N N . ASN A 1 73 ? 6.183 -5.220 -13.978 1.00 53.41 73 ASN A N 1
ATOM 526 C CA . ASN A 1 73 ? 4.768 -4.835 -13.962 1.00 53.41 73 ASN A CA 1
ATOM 527 C C . ASN A 1 73 ? 3.960 -5.639 -12.925 1.00 53.41 73 ASN A C 1
ATOM 529 O O . ASN A 1 73 ? 3.060 -5.087 -12.281 1.00 53.41 73 ASN A O 1
ATOM 533 N N . CYS A 1 74 ? 4.330 -6.903 -12.679 1.00 57.66 74 CYS A N 1
ATOM 534 C CA . CYS A 1 74 ? 3.823 -7.682 -11.546 1.00 57.66 74 CYS A CA 1
ATOM 535 C C . CYS A 1 74 ? 4.101 -6.976 -10.207 1.00 57.66 74 CYS A C 1
ATOM 537 O O . CYS A 1 74 ? 3.261 -7.023 -9.305 1.00 57.66 74 CYS A O 1
ATOM 539 N N . GLY A 1 75 ? 5.226 -6.264 -10.083 1.00 77.19 75 GLY A N 1
ATOM 540 C CA . GLY A 1 75 ? 5.557 -5.442 -8.916 1.00 77.19 75 GLY A CA 1
ATOM 541 C C . GLY A 1 75 ? 4.515 -4.357 -8.624 1.00 77.19 75 GLY A C 1
ATOM 542 O O . GLY A 1 75 ? 3.992 -4.292 -7.508 1.00 77.19 75 GLY A O 1
ATOM 543 N N . PHE A 1 76 ? 4.144 -3.554 -9.630 1.00 84.25 76 PHE A N 1
ATOM 544 C CA . PHE A 1 76 ? 3.130 -2.503 -9.473 1.00 84.25 76 PHE A CA 1
ATOM 545 C C . PHE A 1 76 ? 1.747 -3.078 -9.137 1.00 84.25 76 PHE A C 1
ATOM 547 O O . PHE A 1 76 ? 1.115 -2.645 -8.173 1.00 84.25 76 PHE A O 1
ATOM 554 N N . ALA A 1 77 ? 1.285 -4.095 -9.873 1.00 86.25 77 ALA A N 1
ATOM 555 C CA . ALA A 1 77 ? -0.033 -4.692 -9.644 1.00 86.25 77 ALA A CA 1
ATOM 556 C C . ALA A 1 77 ? -0.168 -5.300 -8.232 1.00 86.25 77 ALA A C 1
ATOM 558 O O . ALA A 1 77 ? -1.215 -5.171 -7.581 1.00 86.25 77 ALA A O 1
ATOM 559 N N . ARG A 1 78 ? 0.902 -5.928 -7.723 1.00 88.25 78 ARG A N 1
ATOM 560 C CA . ARG A 1 78 ? 0.952 -6.484 -6.360 1.00 88.25 78 ARG A CA 1
ATOM 561 C C . ARG A 1 78 ? 0.926 -5.390 -5.297 1.00 88.25 78 ARG A C 1
ATOM 563 O O . ARG A 1 78 ? 0.170 -5.520 -4.333 1.00 88.25 78 ARG A O 1
ATOM 570 N N . LEU A 1 79 ? 1.692 -4.315 -5.487 1.00 89.62 79 LEU A N 1
ATOM 571 C CA . LEU A 1 79 ? 1.700 -3.151 -4.597 1.00 89.62 79 LEU A CA 1
ATOM 572 C C . LEU A 1 79 ? 0.332 -2.459 -4.560 1.00 89.62 79 LEU A C 1
ATOM 574 O O . LEU A 1 79 ? -0.202 -2.209 -3.480 1.00 89.62 79 LEU A O 1
ATOM 578 N N . PHE A 1 80 ? -0.290 -2.248 -5.720 1.00 90.50 80 PHE A N 1
ATOM 579 C CA . PHE A 1 80 ? -1.619 -1.647 -5.810 1.00 90.50 80 PHE A CA 1
ATOM 580 C C . PHE A 1 80 ? -2.685 -2.509 -5.118 1.00 90.50 80 PHE A C 1
ATOM 582 O O . PHE A 1 80 ? -3.517 -2.012 -4.355 1.00 90.50 80 PHE A O 1
ATOM 589 N N . SER A 1 81 ? -2.629 -3.828 -5.318 1.00 92.12 81 SER A N 1
ATOM 590 C CA . SER A 1 81 ? -3.524 -4.776 -4.645 1.00 92.12 81 SER A CA 1
ATOM 591 C C . SER A 1 81 ? -3.331 -4.778 -3.126 1.00 92.12 81 SER A C 1
ATOM 593 O O . SER A 1 81 ? -4.313 -4.828 -2.381 1.00 92.12 81 SER A O 1
ATOM 595 N N . ALA A 1 82 ? -2.082 -4.700 -2.655 1.00 92.88 82 ALA A N 1
ATOM 596 C CA . ALA A 1 82 ? -1.750 -4.556 -1.242 1.00 92.88 82 ALA A CA 1
ATOM 597 C C . ALA A 1 82 ? -2.329 -3.259 -0.660 1.00 92.88 82 ALA A C 1
ATOM 599 O O . ALA A 1 82 ? -3.060 -3.320 0.329 1.00 92.88 82 ALA A O 1
ATOM 600 N N . LEU A 1 83 ? -2.112 -2.120 -1.324 1.00 93.50 83 LEU A N 1
ATOM 601 C CA . LEU A 1 83 ? -2.661 -0.826 -0.916 1.00 93.50 83 LEU A 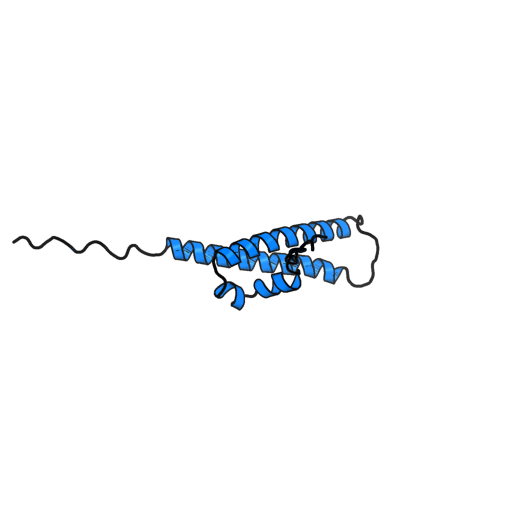CA 1
ATOM 602 C C . LEU A 1 83 ? -4.192 -0.860 -0.819 1.00 93.50 83 LEU A C 1
ATOM 604 O O . LEU A 1 83 ? -4.769 -0.402 0.170 1.00 93.50 83 LEU A O 1
ATOM 608 N N . ARG A 1 84 ? -4.862 -1.455 -1.814 1.00 94.50 84 ARG A N 1
ATOM 609 C CA . ARG A 1 84 ? -6.325 -1.592 -1.823 1.00 94.50 84 ARG A CA 1
ATOM 610 C C . ARG A 1 84 ? -6.833 -2.375 -0.612 1.00 94.50 84 ARG A C 1
ATOM 612 O O . ARG A 1 84 ? -7.828 -1.974 -0.011 1.00 94.50 84 ARG A O 1
ATOM 619 N N . ARG A 1 85 ? -6.161 -3.470 -0.235 1.00 93.75 85 ARG A N 1
ATOM 620 C CA . ARG A 1 85 ? -6.521 -4.270 0.950 1.00 93.75 85 ARG A CA 1
ATOM 621 C C . ARG A 1 85 ? -6.324 -3.486 2.245 1.00 93.75 85 ARG A C 1
ATOM 623 O O . ARG A 1 85 ? -7.239 -3.463 3.064 1.00 93.75 85 ARG A O 1
ATOM 630 N N . THR A 1 86 ? -5.192 -2.802 2.399 1.00 92.44 86 THR A N 1
ATOM 631 C CA . THR A 1 86 ? -4.905 -1.978 3.584 1.00 92.44 86 THR A CA 1
ATOM 632 C C . THR A 1 86 ? -5.937 -0.858 3.748 1.00 92.44 86 THR A C 1
ATOM 634 O O . THR A 1 86 ? -6.500 -0.690 4.828 1.00 92.44 86 THR A O 1
ATOM 637 N N . ARG A 1 87 ? -6.285 -0.147 2.664 1.00 92.62 87 ARG A N 1
ATOM 638 C CA . ARG A 1 87 ? -7.336 0.890 2.678 1.00 92.62 87 ARG A CA 1
ATOM 639 C C . ARG A 1 87 ? -8.723 0.325 2.995 1.00 92.62 87 ARG A C 1
ATOM 641 O O . ARG A 1 87 ? -9.485 0.949 3.731 1.00 92.62 87 ARG A O 1
ATOM 648 N N . ALA A 1 88 ? -9.059 -0.851 2.464 1.00 92.62 88 ALA A N 1
ATOM 649 C CA . ALA A 1 88 ? -10.325 -1.510 2.775 1.00 92.62 88 ALA A CA 1
ATOM 650 C C . ALA A 1 88 ? -10.429 -1.862 4.267 1.00 92.62 88 ALA A C 1
ATOM 652 O O . ALA A 1 88 ? -11.488 -1.676 4.864 1.00 92.62 88 ALA A O 1
ATOM 653 N N . GLU A 1 89 ? -9.336 -2.319 4.880 1.00 91.75 89 GLU A N 1
ATOM 654 C CA . GLU A 1 89 ? -9.291 -2.613 6.314 1.00 91.75 89 GLU A CA 1
ATOM 655 C C . GLU A 1 89 ? -9.394 -1.339 7.169 1.00 91.75 89 GLU A C 1
ATOM 657 O O . GLU A 1 89 ? -10.187 -1.300 8.111 1.00 91.75 89 GLU A O 1
ATOM 662 N N . LEU A 1 90 ? -8.701 -0.257 6.792 1.00 91.12 90 LEU A N 1
ATOM 663 C CA . LEU A 1 90 ? -8.864 1.057 7.429 1.00 91.12 90 LEU A CA 1
ATOM 664 C C . LEU A 1 90 ? -10.327 1.522 7.404 1.00 91.12 90 LEU A C 1
ATOM 666 O O . LEU A 1 90 ? -10.876 1.907 8.438 1.00 91.12 90 LEU A O 1
ATOM 670 N N . LYS A 1 91 ? -10.994 1.418 6.246 1.00 90.75 91 LYS A N 1
ATOM 671 C CA . LYS A 1 91 ? -12.410 1.788 6.103 1.00 90.75 91 LYS A CA 1
ATOM 672 C C . LYS A 1 91 ? -13.320 0.921 6.976 1.00 90.75 91 LYS A C 1
ATOM 674 O O . LYS A 1 91 ? -14.217 1.448 7.627 1.00 90.75 91 LYS A O 1
ATOM 679 N N . ARG A 1 92 ? -13.084 -0.395 7.034 1.00 88.69 92 ARG A N 1
ATOM 680 C CA . ARG A 1 92 ? -13.844 -1.313 7.905 1.00 88.69 92 ARG A CA 1
ATOM 681 C C . ARG A 1 92 ? -13.748 -0.915 9.374 1.00 88.69 92 ARG A C 1
ATOM 683 O O . ARG A 1 92 ? -14.749 -0.969 10.084 1.00 88.69 92 ARG A O 1
ATOM 690 N N . ARG A 1 93 ? -12.567 -0.497 9.828 1.00 86.75 93 ARG A N 1
ATOM 691 C CA . ARG A 1 93 ? -12.346 -0.080 11.218 1.00 86.75 93 ARG A CA 1
ATOM 692 C C . ARG A 1 93 ? -12.963 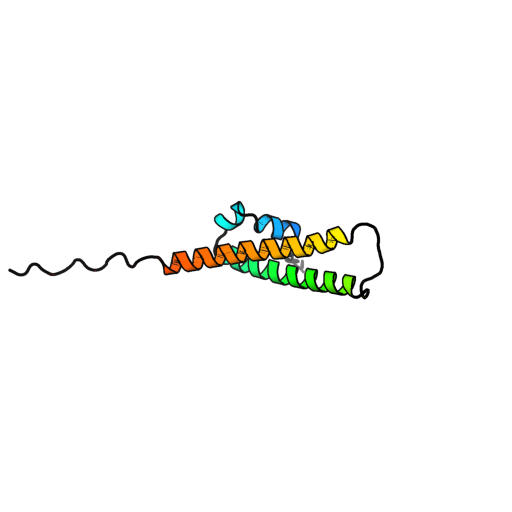1.278 11.524 1.00 86.75 93 ARG A C 1
ATOM 694 O O . ARG A 1 93 ? -13.591 1.408 12.566 1.00 86.75 93 ARG A O 1
ATOM 701 N N . ALA A 1 94 ? -12.881 2.234 10.602 1.00 83.25 94 ALA A N 1
ATOM 702 C CA . ALA A 1 94 ? -13.563 3.521 10.742 1.00 83.25 94 ALA A CA 1
ATOM 703 C C . ALA A 1 94 ? -15.089 3.350 10.888 1.00 83.25 94 ALA A C 1
ATOM 705 O O . ALA A 1 94 ? -15.697 3.947 11.773 1.00 83.25 94 ALA A O 1
ATOM 706 N N . VAL A 1 95 ? -15.698 2.463 10.087 1.00 80.75 95 VAL A N 1
ATOM 707 C CA . VAL A 1 95 ? -17.132 2.138 10.199 1.00 80.75 95 VAL A CA 1
ATOM 708 C C . VAL A 1 95 ? -17.456 1.483 11.544 1.00 80.75 95 VAL A C 1
ATOM 710 O O . VAL A 1 95 ? -18.450 1.844 12.156 1.00 80.75 95 VAL A O 1
ATOM 713 N N . ARG A 1 96 ? -16.620 0.563 12.047 1.00 75.25 96 ARG A N 1
ATOM 714 C CA . ARG A 1 96 ? -16.833 -0.070 13.365 1.00 75.25 96 ARG A CA 1
ATOM 715 C C . ARG A 1 96 ? -16.742 0.915 14.531 1.00 75.25 96 ARG A C 1
ATOM 717 O O . ARG A 1 96 ? -17.525 0.789 15.462 1.00 75.25 96 ARG A O 1
ATOM 724 N N . VAL A 1 97 ? -15.817 1.874 14.476 1.00 68.62 97 VAL A N 1
ATOM 725 C CA . VAL A 1 97 ? -15.696 2.932 15.496 1.00 68.62 97 VAL A CA 1
ATOM 726 C C . VAL A 1 97 ? -16.928 3.837 15.477 1.00 68.62 97 VAL A C 1
ATOM 728 O O . VAL A 1 97 ? -17.466 4.152 16.530 1.00 68.62 97 VAL A O 1
ATOM 731 N N . SER A 1 98 ? -17.422 4.196 14.289 1.00 62.41 98 SER A N 1
ATOM 732 C CA . SER A 1 98 ? -18.620 5.034 14.144 1.00 62.41 98 SER A CA 1
ATOM 733 C C . SER A 1 98 ? -19.934 4.300 14.439 1.00 62.41 98 SER A C 1
ATOM 735 O O . SER A 1 98 ? -20.930 4.951 14.733 1.00 62.41 98 SER A O 1
ATOM 737 N N . ALA A 1 99 ? -19.960 2.971 14.318 1.00 58.19 99 ALA A N 1
ATOM 738 C CA . ALA A 1 99 ? -21.147 2.144 14.522 1.00 58.19 99 ALA A CA 1
ATOM 739 C C . ALA A 1 99 ? -21.255 1.577 15.944 1.00 58.19 99 ALA A C 1
ATOM 741 O O . ALA A 1 99 ? -22.121 0.735 16.178 1.00 58.19 99 ALA A O 1
ATOM 742 N N . ALA A 1 100 ? -20.396 1.997 16.882 1.00 51.75 100 ALA A N 1
ATOM 743 C CA . ALA A 1 100 ? -20.613 1.731 18.297 1.00 51.75 100 ALA A CA 1
ATOM 744 C C . ALA A 1 100 ? -21.910 2.452 18.708 1.00 51.75 100 ALA A C 1
ATOM 746 O O . ALA A 1 100 ? -21.919 3.682 18.769 1.00 51.75 100 ALA A O 1
ATOM 747 N N . PRO A 1 101 ? -23.023 1.730 18.936 1.00 48.78 101 PRO A N 1
ATOM 748 C CA . PRO A 1 101 ? -24.229 2.366 19.410 1.00 48.78 101 PRO A CA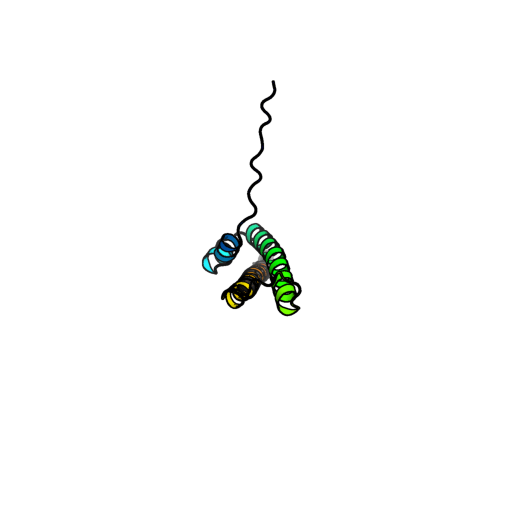 1
ATOM 749 C C . PRO A 1 101 ? -23.955 2.815 20.837 1.00 48.78 101 PRO A C 1
ATOM 751 O O . PRO A 1 101 ? -23.482 2.022 21.658 1.00 48.78 101 PRO A O 1
ATOM 754 N N . ASP A 1 102 ? -24.277 4.074 21.099 1.00 51.25 102 ASP A N 1
ATOM 755 C CA . ASP A 1 102 ? -24.515 4.636 22.417 1.00 51.25 102 ASP A CA 1
ATOM 756 C C . ASP A 1 102 ? -25.486 3.702 23.161 1.00 51.25 102 ASP A C 1
ATOM 758 O O . ASP A 1 102 ? -26.709 3.777 23.032 1.00 51.25 102 ASP A O 1
ATOM 762 N N . ARG A 1 103 ? -24.948 2.684 23.845 1.00 54.56 103 ARG A N 1
ATOM 763 C CA . ARG A 1 103 ? -25.733 1.781 24.684 1.00 54.56 103 ARG A CA 1
ATOM 764 C C . ARG A 1 103 ? -26.056 2.535 25.965 1.00 54.56 103 ARG A C 1
ATOM 766 O O . ARG A 1 103 ? -25.470 2.288 27.010 1.00 54.56 103 ARG A O 1
ATOM 773 N N . GLY A 1 104 ? -27.035 3.423 25.851 1.00 49.62 104 GLY A N 1
ATOM 774 C CA . GLY A 1 104 ? -28.101 3.539 26.831 1.00 49.62 104 GLY A CA 1
ATOM 775 C C . GLY A 1 104 ? -27.665 3.946 28.231 1.00 49.62 104 GLY A C 1
ATOM 776 O O . GLY A 1 104 ? -28.024 3.285 29.202 1.00 49.62 104 GLY A O 1
ATOM 777 N N . MET A 1 105 ? -27.023 5.104 28.350 1.00 51.22 105 MET A N 1
ATOM 778 C CA . MET A 1 105 ? -27.302 6.004 29.469 1.00 51.22 105 MET A CA 1
ATOM 779 C C . MET A 1 105 ? -28.722 6.562 29.277 1.00 51.22 105 MET A C 1
ATOM 781 O O . MET A 1 105 ? -28.872 7.663 28.774 1.00 51.22 105 MET A O 1
ATOM 785 N N . GLN A 1 106 ? -29.777 5.796 29.589 1.00 54.75 106 GLN A N 1
ATOM 786 C CA . GLN A 1 106 ? -31.144 6.322 29.788 1.00 54.75 106 GLN A CA 1
ATOM 787 C C . GLN A 1 106 ? -32.109 5.225 30.272 1.00 54.75 106 GLN A C 1
ATOM 789 O O . GLN A 1 106 ? -33.004 4.769 29.567 1.00 54.75 106 GLN A O 1
ATOM 794 N N . ARG A 1 107 ? -31.943 4.790 31.522 1.00 55.06 107 ARG A N 1
ATOM 795 C CA . ARG A 1 107 ? -33.057 4.278 32.338 1.00 55.06 107 ARG A CA 1
ATOM 796 C C . ARG A 1 107 ? -32.901 4.812 33.755 1.00 55.06 107 ARG A C 1
ATOM 798 O O . ARG A 1 107 ? -32.521 4.091 34.667 1.00 55.06 107 ARG A O 1
ATOM 805 N N . SER A 1 108 ? -33.155 6.104 33.919 1.00 60.69 108 SER A N 1
ATOM 806 C CA . SER A 1 108 ? -33.417 6.688 35.229 1.00 60.69 108 SER A CA 1
ATOM 807 C C . SER A 1 108 ? -34.613 7.625 35.117 1.00 60.69 108 SER A C 1
ATOM 809 O O . SER A 1 108 ? -34.707 8.386 34.159 1.00 60.69 108 SER A O 1
ATOM 811 N N . LEU A 1 109 ? -35.482 7.544 36.128 1.00 58.84 109 LEU A N 1
ATOM 812 C CA . LEU A 1 109 ? -36.546 8.489 36.482 1.00 58.84 109 LEU A CA 1
ATOM 813 C C . LEU A 1 109 ? -37.855 8.401 35.686 1.00 58.84 109 LEU A C 1
ATOM 815 O O . LEU A 1 109 ? -38.219 9.302 34.940 1.00 58.84 109 LEU A O 1
ATOM 819 N N . SER A 1 110 ? -38.637 7.356 35.961 1.00 53.41 110 SER A N 1
ATOM 820 C CA . SER A 1 110 ? -40.108 7.429 35.923 1.00 53.41 110 SER A CA 1
ATOM 821 C C . SER A 1 110 ? -40.719 6.377 36.853 1.00 53.41 110 SER A C 1
ATOM 823 O O . SER A 1 110 ? -41.299 5.401 36.401 1.00 53.41 110 SER A O 1
ATOM 825 N N . GLN A 1 111 ? -40.559 6.565 38.165 1.00 49.75 111 GLN A N 1
ATOM 826 C CA . GLN A 1 111 ? -41.529 6.098 39.164 1.00 49.75 111 GLN A CA 1
ATOM 827 C C . GLN A 1 111 ? -41.679 7.200 40.217 1.00 49.75 111 GLN A C 1
ATOM 829 O O . GLN A 1 111 ? -41.088 7.175 41.291 1.00 49.75 111 GLN A O 1
ATOM 834 N N . ARG A 1 112 ? -42.417 8.241 39.829 1.00 55.56 112 ARG A N 1
ATOM 835 C CA . ARG A 1 112 ? -43.340 8.923 40.732 1.00 55.56 112 ARG A CA 1
ATOM 836 C C . ARG A 1 112 ? -44.701 8.314 40.421 1.00 55.56 112 ARG A C 1
ATOM 838 O O . ARG A 1 112 ? -45.129 8.461 39.280 1.00 55.56 112 ARG A O 1
ATOM 845 N N . ILE A 1 113 ? -45.283 7.604 41.380 1.00 59.94 113 ILE A N 1
ATOM 846 C CA . ILE A 1 113 ? -46.668 7.673 41.883 1.00 59.94 113 ILE A CA 1
ATOM 847 C C . ILE A 1 113 ? -46.678 6.818 43.150 1.00 59.94 113 ILE A C 1
ATOM 849 O O . ILE A 1 113 ? -46.191 5.669 43.073 1.00 59.94 113 ILE A O 1
#

Organism: NCBI:txid121821

pLDDT: mean 73.61, std 17.17, range [40.31, 94.5]